Protein AF-A0A2R7Y9F4-F1 (afdb_monomer_lite)

Foldseek 3Di:
DAVVVCVVAFDKDFDPDWDWDADPVGDIFIFGIWTWDWDADPNATAIDIGTHDNPDPDPGDQDPQNCVQQVWDQPPVVRDIDCVVGPSHGDDD

Radius of gyration: 14.46 Å; chains: 1; bounding box: 32×30×32 Å

Secondary structure (DSSP, 8-state):
--HHHHHHHS--EEEEEEEEEE-TTS-EEEEEEEEEEEEEETTEEEEEEEE--TT-SSS----HHHHHHTT-EEETTTTEEE-TT--SS----

Organism: NCBI:txid1980982

Sequence (93 aa):
MRSDVAKEISTPKELIIQREFTVVDGHKVVCKHFCDLIVEIEGKRIGIEAFLVDELPVPLIFGALDMEAYMIKLDLAKRKLDLSEFTGYMLAL

pLDDT: mean 92.85, std 5.35, range [54.81, 96.62]

Structure (mmCIF, N/CA/C/O backbone):
data_AF-A0A2R7Y9F4-F1
#
_entry.id   AF-A0A2R7Y9F4-F1
#
loop_
_atom_site.group_PDB
_atom_site.id
_atom_site.type_symbol
_atom_site.label_atom_id
_atom_site.label_alt_id
_atom_site.label_comp_id
_atom_site.label_asym_id
_atom_site.label_entity_id
_atom_site.label_seq_id
_atom_site.pdbx_PDB_ins_code
_atom_site.Cartn_x
_atom_site.Cartn_y
_atom_site.Cartn_z
_atom_site.occupancy
_atom_site.B_iso_or_equiv
_atom_site.auth_seq_id
_atom_site.auth_comp_id
_atom_site.auth_asym_id
_atom_site.auth_atom_id
_atom_site.pdbx_PDB_model_num
ATOM 1 N N . MET A 1 1 ? 1.441 0.209 -7.371 1.00 94.38 1 MET A N 1
ATOM 2 C CA . MET A 1 1 ? 0.356 1.121 -7.791 1.00 94.38 1 MET A CA 1
ATOM 3 C C . MET A 1 1 ? 0.293 1.144 -9.310 1.00 94.38 1 MET A C 1
ATOM 5 O O . MET A 1 1 ? 1.344 1.041 -9.927 1.00 94.38 1 MET A O 1
ATOM 9 N N . ARG A 1 2 ? -0.891 1.260 -9.919 1.00 96.06 2 ARG A N 1
ATOM 10 C CA . ARG A 1 2 ? -1.014 1.430 -11.378 1.00 96.06 2 ARG A CA 1
ATOM 11 C C . ARG A 1 2 ? -0.534 2.819 -11.804 1.00 96.06 2 ARG A C 1
ATOM 13 O O . ARG A 1 2 ? -0.822 3.802 -11.117 1.00 96.06 2 ARG A O 1
ATOM 20 N N . SER A 1 3 ? 0.194 2.917 -12.919 1.00 94.50 3 SER A N 1
ATOM 21 C CA . SER A 1 3 ? 0.809 4.192 -13.322 1.00 94.50 3 SER A CA 1
ATOM 22 C C . SER A 1 3 ? -0.198 5.245 -13.779 1.00 94.50 3 SER A C 1
ATOM 24 O O . SER A 1 3 ? 0.085 6.433 -13.652 1.00 94.50 3 SER A O 1
ATOM 26 N N . ASP A 1 4 ? -1.345 4.842 -14.330 1.00 95.19 4 ASP A N 1
ATOM 27 C CA . ASP A 1 4 ? -2.422 5.761 -14.721 1.00 95.19 4 ASP A CA 1
ATOM 28 C C . ASP A 1 4 ? -2.961 6.517 -13.503 1.00 95.19 4 ASP A C 1
ATOM 30 O O . ASP A 1 4 ? -2.965 7.743 -13.502 1.00 95.19 4 ASP A O 1
ATOM 34 N N . VAL A 1 5 ? -3.271 5.798 -12.422 1.00 95.75 5 VAL A N 1
ATOM 35 C CA . VAL A 1 5 ? -3.727 6.395 -11.159 1.00 95.75 5 VAL A CA 1
ATOM 36 C C . VAL A 1 5 ? -2.617 7.229 -10.514 1.00 95.75 5 VAL A C 1
ATOM 38 O O . VAL A 1 5 ? -2.869 8.313 -9.995 1.00 95.75 5 VAL A O 1
ATOM 41 N N . ALA A 1 6 ? -1.364 6.760 -10.564 1.00 94.94 6 ALA A N 1
ATOM 42 C CA . ALA A 1 6 ? -0.237 7.471 -9.957 1.00 94.94 6 ALA A CA 1
ATOM 43 C C . ALA A 1 6 ? -0.048 8.878 -10.534 1.00 94.94 6 ALA A C 1
ATOM 45 O O . ALA A 1 6 ? 0.243 9.803 -9.778 1.00 94.94 6 ALA A O 1
ATOM 46 N N . LYS A 1 7 ? -0.249 9.044 -11.846 1.00 93.94 7 LYS A N 1
ATOM 47 C CA . LYS A 1 7 ? -0.119 10.330 -12.550 1.00 93.94 7 LYS A CA 1
ATOM 48 C C . LYS A 1 7 ? -1.211 11.338 -12.191 1.00 93.94 7 LYS A C 1
ATOM 50 O O . LYS A 1 7 ? -1.006 12.530 -12.393 1.00 93.94 7 LYS A O 1
ATOM 55 N N . GLU A 1 8 ? -2.352 10.881 -11.682 1.00 95.12 8 GLU A N 1
ATOM 56 C CA . GLU A 1 8 ? -3.454 11.760 -11.274 1.00 95.12 8 GLU A CA 1
ATOM 57 C C . GLU A 1 8 ? -3.229 12.363 -9.884 1.00 95.12 8 GLU A C 1
ATOM 59 O O . GLU A 1 8 ? -3.696 13.467 -9.610 1.00 95.12 8 GLU A O 1
ATOM 64 N N . ILE A 1 9 ? -2.514 11.649 -9.006 1.00 93.00 9 ILE A N 1
ATOM 65 C CA . ILE A 1 9 ? -2.414 12.002 -7.581 1.00 93.00 9 ILE A CA 1
ATOM 66 C C . ILE A 1 9 ? -0.987 12.279 -7.093 1.00 93.00 9 ILE A C 1
ATOM 68 O O . ILE A 1 9 ? -0.802 12.688 -5.949 1.00 93.00 9 ILE A O 1
ATOM 72 N N . SER A 1 10 ? 0.031 12.031 -7.920 1.00 93.25 10 SER A N 1
ATOM 73 C CA . SER A 1 10 ? 1.442 12.149 -7.538 1.00 93.25 10 SER A CA 1
ATOM 74 C C . SER A 1 10 ? 2.351 12.403 -8.745 1.00 93.25 10 SER A C 1
ATOM 76 O O . SER A 1 10 ? 1.923 12.327 -9.897 1.00 93.25 10 SER A O 1
ATOM 78 N N . THR A 1 11 ? 3.635 12.650 -8.476 1.00 93.56 11 THR A N 1
ATOM 79 C CA . THR A 1 11 ? 4.682 12.729 -9.503 1.00 93.56 11 THR A CA 1
ATOM 80 C C . THR A 1 11 ? 5.567 11.481 -9.430 1.00 93.56 11 THR A C 1
ATOM 82 O O . THR A 1 11 ? 6.334 11.352 -8.471 1.00 93.56 11 THR A O 1
ATOM 85 N N . PRO A 1 12 ? 5.500 10.568 -10.418 1.00 95.44 12 PRO A N 1
ATOM 86 C CA . PRO A 1 12 ? 6.402 9.424 -10.500 1.00 95.44 12 PRO A CA 1
ATOM 87 C C . PRO A 1 12 ? 7.877 9.838 -10.548 1.00 95.44 12 PRO A C 1
ATOM 89 O O . PRO A 1 12 ? 8.249 10.784 -11.242 1.00 95.44 12 PRO A O 1
ATOM 92 N N . LYS A 1 13 ? 8.721 9.086 -9.845 1.00 95.62 13 LYS A N 1
ATOM 93 C CA . LYS A 1 13 ? 10.178 9.221 -9.803 1.00 95.62 13 LYS A CA 1
ATOM 94 C C . LYS A 1 13 ? 10.823 7.993 -10.424 1.00 95.62 13 LYS A C 1
ATOM 96 O O . LYS A 1 13 ? 10.369 6.875 -10.194 1.00 95.62 13 LYS A O 1
ATOM 101 N N . GLU A 1 14 ? 11.882 8.195 -11.195 1.00 96.12 14 GLU A N 1
ATOM 102 C CA . GLU A 1 14 ? 12.670 7.101 -11.762 1.00 96.12 14 GLU A CA 1
ATOM 103 C C . GLU A 1 14 ? 13.618 6.511 -10.706 1.00 96.12 14 GLU A C 1
ATOM 105 O O . GLU A 1 14 ? 14.224 7.231 -9.910 1.00 96.12 14 GLU A O 1
ATOM 110 N N . LEU A 1 15 ? 13.731 5.184 -10.680 1.00 93.50 15 LEU A N 1
ATOM 111 C CA . LEU A 1 15 ? 14.650 4.467 -9.804 1.00 93.50 15 LEU A CA 1
ATOM 112 C C . LEU A 1 15 ? 16.062 4.486 -10.393 1.00 93.50 15 LEU A C 1
ATOM 114 O O . LEU A 1 15 ? 16.264 4.095 -11.540 1.00 93.50 15 LEU A O 1
ATOM 118 N N . ILE A 1 16 ? 17.058 4.818 -9.566 1.00 92.00 16 ILE A N 1
ATOM 119 C CA . ILE A 1 16 ? 18.484 4.729 -9.941 1.00 92.00 16 ILE A CA 1
ATOM 120 C C . ILE A 1 16 ? 18.858 3.286 -10.317 1.00 92.00 16 ILE A C 1
ATOM 122 O O . ILE A 1 16 ? 19.636 3.052 -11.239 1.00 92.00 16 ILE A O 1
ATOM 126 N N . ILE A 1 17 ? 18.292 2.313 -9.598 1.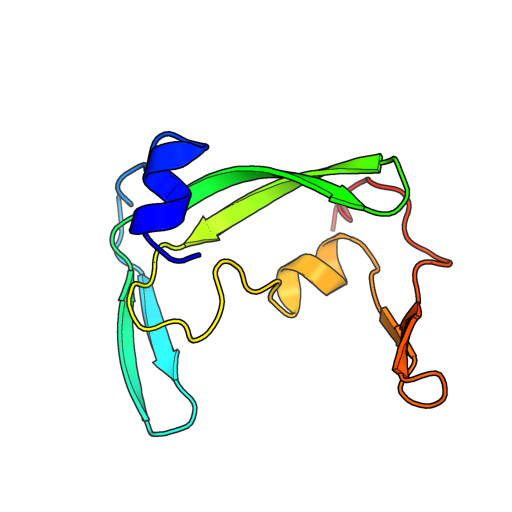00 93.19 17 ILE A N 1
ATOM 127 C CA . ILE A 1 17 ? 18.452 0.883 -9.864 1.00 93.19 17 ILE A CA 1
ATOM 128 C C . ILE A 1 17 ? 17.059 0.283 -10.012 1.00 93.19 17 ILE A C 1
ATOM 130 O O . ILE A 1 17 ? 16.283 0.274 -9.054 1.00 93.19 17 ILE A O 1
ATOM 134 N N . GLN A 1 18 ? 16.761 -0.236 -11.202 1.00 93.50 18 GLN A N 1
ATOM 135 C CA . GLN A 1 18 ? 15.489 -0.899 -11.485 1.00 93.50 18 GLN A CA 1
ATOM 136 C C . GLN A 1 18 ? 15.269 -2.077 -10.530 1.00 93.50 18 GLN A C 1
ATOM 138 O O . GLN A 1 18 ? 16.211 -2.759 -10.114 1.00 93.50 18 GLN A O 1
ATOM 143 N N . ARG A 1 19 ? 14.009 -2.306 -10.166 1.00 92.44 19 ARG A N 1
ATOM 144 C CA . ARG A 1 19 ? 13.617 -3.415 -9.296 1.00 92.44 19 ARG A CA 1
ATOM 145 C C . ARG A 1 19 ? 12.897 -4.461 -10.121 1.00 92.44 19 ARG A C 1
ATOM 147 O O . ARG A 1 19 ? 11.954 -4.140 -10.834 1.00 92.44 19 ARG A O 1
ATOM 154 N N . GLU A 1 20 ? 13.346 -5.702 -10.017 1.00 94.06 20 GLU A N 1
ATOM 155 C CA . GLU A 1 20 ? 12.661 -6.840 -10.616 1.00 94.06 20 GLU A CA 1
ATOM 156 C C . GLU A 1 20 ? 11.890 -7.585 -9.528 1.00 94.06 20 GLU A C 1
ATOM 158 O O . GLU A 1 20 ? 12.455 -7.986 -8.510 1.00 94.06 20 GLU A O 1
ATOM 163 N N . PHE A 1 21 ? 10.601 -7.787 -9.765 1.00 89.69 21 PHE A N 1
ATOM 164 C CA . PHE A 1 21 ? 9.722 -8.585 -8.927 1.00 89.69 21 PHE A CA 1
ATOM 165 C C . PHE A 1 21 ? 9.328 -9.852 -9.675 1.00 89.69 21 PHE A C 1
ATOM 167 O O . PHE A 1 21 ? 9.174 -9.853 -10.895 1.00 89.69 21 PHE A O 1
ATOM 174 N N . THR A 1 22 ? 9.159 -10.943 -8.936 1.00 93.00 22 THR A N 1
ATO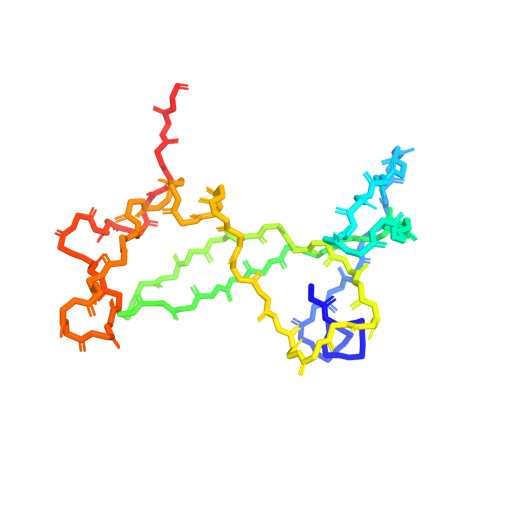M 175 C CA . THR A 1 22 ? 8.629 -12.196 -9.485 1.00 93.00 22 THR A CA 1
ATOM 176 C C . THR A 1 22 ? 7.215 -12.363 -8.965 1.00 93.00 22 THR A C 1
ATOM 178 O O . THR A 1 22 ? 7.015 -12.398 -7.751 1.00 93.00 22 THR A O 1
ATOM 181 N N . VAL A 1 23 ? 6.240 -12.420 -9.866 1.00 89.88 23 VAL A N 1
ATOM 182 C CA . VAL A 1 23 ? 4.850 -12.710 -9.500 1.00 89.88 23 VAL A CA 1
ATOM 183 C C . VAL A 1 23 ? 4.650 -14.218 -9.320 1.00 89.88 23 VAL A C 1
ATOM 185 O O . VAL A 1 23 ? 5.496 -15.026 -9.703 1.00 89.88 23 VAL A O 1
ATOM 188 N N . VAL A 1 24 ? 3.542 -14.605 -8.684 1.00 90.50 24 VAL A N 1
ATOM 189 C CA . VAL A 1 24 ? 3.294 -15.986 -8.225 1.00 90.50 24 VAL A CA 1
ATOM 190 C C . VAL A 1 24 ? 3.302 -17.033 -9.344 1.00 90.50 24 VAL A C 1
ATOM 192 O O . VAL A 1 24 ? 3.638 -18.187 -9.103 1.00 90.50 24 VAL A O 1
ATOM 195 N N . ASP A 1 25 ? 2.960 -16.637 -10.567 1.00 91.75 25 ASP A N 1
ATOM 196 C CA . ASP A 1 25 ? 2.947 -17.503 -11.749 1.00 91.75 25 ASP A CA 1
ATOM 197 C C . ASP A 1 25 ? 4.311 -17.573 -12.468 1.00 91.75 25 ASP A C 1
ATOM 199 O O . ASP A 1 25 ? 4.437 -18.218 -13.506 1.00 91.75 25 ASP A O 1
ATOM 203 N N . GLY A 1 26 ? 5.344 -16.940 -11.902 1.00 93.19 26 GLY A N 1
ATOM 204 C CA . GLY A 1 26 ? 6.715 -16.959 -12.402 1.00 93.19 26 GLY A CA 1
ATOM 205 C C . GLY A 1 26 ? 7.061 -15.828 -13.370 1.00 93.19 26 GLY A C 1
ATOM 206 O O . GLY A 1 26 ? 8.240 -15.678 -13.703 1.00 93.19 26 GLY A O 1
ATOM 207 N N . HIS A 1 27 ? 6.097 -15.003 -13.797 1.00 93.38 27 HIS A N 1
ATOM 208 C CA . HIS A 1 27 ? 6.411 -13.843 -14.630 1.00 93.38 27 HIS A CA 1
ATOM 209 C C . HIS A 1 27 ? 7.256 -12.813 -13.865 1.00 93.38 27 HIS A C 1
ATOM 211 O O . HIS A 1 27 ? 7.188 -12.674 -12.638 1.00 93.38 27 HIS A O 1
ATOM 217 N N . LYS A 1 28 ? 8.081 -12.078 -14.613 1.00 94.25 28 LYS A N 1
ATOM 218 C CA . LYS A 1 28 ? 8.931 -11.010 -14.089 1.00 94.25 28 LYS A CA 1
ATOM 219 C C . LYS A 1 28 ? 8.312 -9.658 -14.393 1.00 94.25 28 LYS A C 1
ATOM 221 O O . LYS A 1 28 ? 7.943 -9.387 -15.532 1.00 94.25 28 LYS A O 1
ATOM 226 N N . VAL A 1 29 ? 8.253 -8.805 -13.381 1.00 92.62 29 VAL A N 1
ATOM 227 C CA . VAL A 1 29 ? 7.801 -7.419 -13.491 1.00 92.62 29 VAL A CA 1
ATOM 228 C C . VAL A 1 29 ? 8.987 -6.517 -13.192 1.00 92.62 29 VAL A C 1
ATOM 230 O O . VAL A 1 29 ? 9.565 -6.586 -12.108 1.00 92.62 29 VAL A O 1
ATOM 233 N N . VAL A 1 30 ? 9.358 -5.671 -14.152 1.00 93.50 30 VAL A N 1
ATOM 234 C CA . VAL A 1 30 ? 10.446 -4.702 -13.986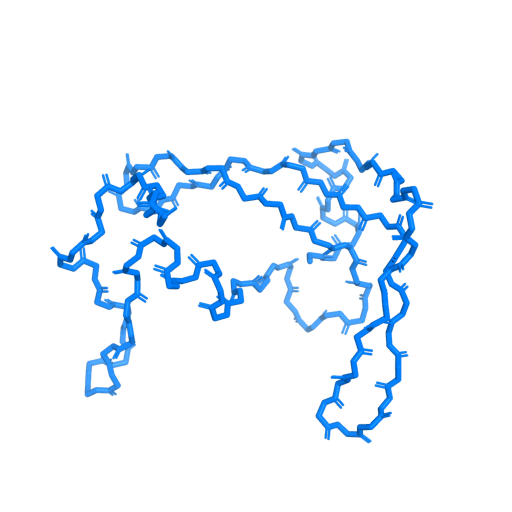 1.00 93.50 30 VAL A CA 1
ATOM 235 C C . VAL A 1 30 ? 9.855 -3.339 -13.658 1.00 93.50 30 VAL A C 1
ATOM 237 O O . VAL A 1 30 ? 9.280 -2.669 -14.515 1.00 93.50 30 VAL A O 1
ATOM 240 N N . CYS A 1 31 ? 10.053 -2.898 -12.423 1.00 94.19 31 C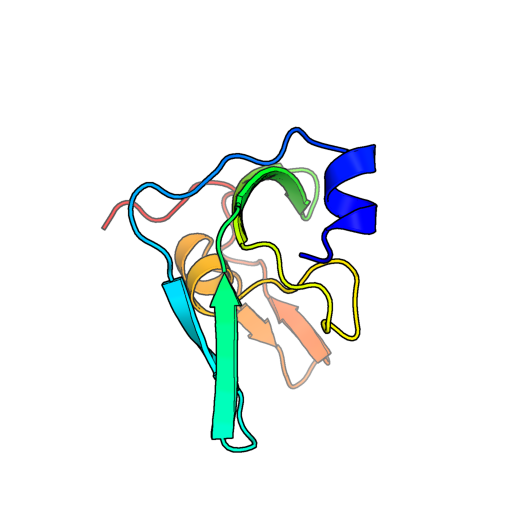YS A N 1
ATOM 241 C CA . CYS A 1 31 ? 9.664 -1.576 -11.963 1.00 94.19 31 CYS A CA 1
ATOM 242 C C . CYS A 1 31 ? 10.798 -0.584 -12.196 1.00 94.19 31 CYS A C 1
ATOM 244 O O . CYS A 1 31 ? 11.912 -0.736 -11.684 1.00 94.19 31 CYS A O 1
ATOM 246 N N . LYS A 1 32 ? 10.480 0.469 -12.948 1.00 95.62 32 LYS A N 1
ATOM 247 C CA . LYS A 1 32 ? 11.393 1.584 -13.237 1.00 95.62 32 LYS A CA 1
ATOM 248 C C . LYS A 1 32 ? 11.068 2.837 -12.438 1.00 95.62 32 LYS A C 1
ATOM 250 O O . LYS A 1 32 ? 11.932 3.688 -12.280 1.00 95.62 32 LYS A O 1
ATOM 255 N N . HIS A 1 33 ? 9.839 2.938 -11.941 1.00 96.44 33 HIS A N 1
ATOM 256 C CA . HIS A 1 33 ? 9.348 4.126 -11.265 1.00 96.44 33 HIS A CA 1
ATOM 257 C C . HIS A 1 33 ? 8.702 3.784 -9.928 1.00 96.44 33 HIS A C 1
ATOM 259 O O . HIS A 1 33 ? 8.192 2.677 -9.729 1.00 96.44 33 HIS A O 1
ATOM 265 N N . PHE A 1 34 ? 8.684 4.770 -9.045 1.00 96.06 34 PHE A N 1
ATOM 266 C CA . PHE A 1 34 ? 7.928 4.758 -7.801 1.00 96.06 34 PHE A CA 1
ATOM 267 C C . PHE A 1 34 ? 7.336 6.142 -7.536 1.00 96.06 34 PHE A C 1
ATOM 269 O O . PHE A 1 34 ? 7.715 7.119 -8.183 1.00 96.06 34 PHE A O 1
ATOM 276 N N . CYS A 1 35 ? 6.410 6.244 -6.594 1.00 95.38 35 CYS A N 1
ATOM 277 C CA . CYS A 1 35 ? 5.962 7.526 -6.068 1.00 95.38 35 CYS A CA 1
ATOM 278 C C . CYS A 1 35 ? 5.857 7.487 -4.546 1.00 95.38 35 CYS A C 1
ATOM 280 O O . CYS A 1 35 ? 5.551 6.448 -3.961 1.00 95.38 35 CYS A O 1
ATOM 282 N N . ASP A 1 36 ? 6.086 8.644 -3.930 1.00 94.19 36 ASP A N 1
ATOM 283 C CA . ASP A 1 36 ? 5.786 8.855 -2.519 1.00 94.19 36 ASP A CA 1
ATOM 284 C C . ASP A 1 36 ? 4.320 9.259 -2.402 1.00 94.19 36 ASP A C 1
ATOM 286 O O . ASP A 1 36 ? 3.869 10.199 -3.066 1.00 94.19 36 ASP A O 1
ATOM 290 N N . LEU A 1 37 ? 3.576 8.558 -1.556 1.00 93.62 37 LEU A N 1
ATOM 291 C CA . LEU A 1 37 ? 2.158 8.803 -1.335 1.00 93.62 37 LEU A CA 1
ATOM 292 C C . LEU A 1 37 ? 1.897 9.070 0.137 1.00 93.62 37 LEU A C 1
ATOM 294 O O . LEU A 1 37 ? 2.493 8.440 1.005 1.00 93.62 37 LEU A O 1
ATOM 298 N N . ILE A 1 38 ? 0.944 9.958 0.409 1.00 92.88 38 ILE A N 1
ATOM 299 C CA . ILE A 1 38 ? 0.325 10.071 1.727 1.00 92.88 38 ILE A CA 1
ATOM 300 C C . ILE A 1 38 ? -1.023 9.364 1.652 1.00 92.88 38 ILE A C 1
ATOM 302 O O . ILE A 1 38 ? -1.885 9.758 0.867 1.00 92.88 38 ILE A O 1
ATOM 306 N N . VAL A 1 39 ? -1.210 8.338 2.475 1.00 92.81 39 VAL A N 1
ATOM 307 C CA . VAL A 1 39 ? -2.465 7.588 2.581 1.00 92.81 39 VAL A CA 1
ATOM 308 C C . VAL A 1 39 ? -3.074 7.776 3.963 1.00 92.81 39 VAL A C 1
ATOM 310 O O . VAL A 1 39 ? -2.361 7.896 4.959 1.00 92.81 39 VAL A O 1
ATOM 313 N N . GLU A 1 40 ? -4.403 7.835 4.019 1.00 94.44 40 GLU A N 1
ATOM 314 C CA . GLU A 1 40 ? -5.147 7.952 5.271 1.00 94.44 40 GLU A CA 1
ATOM 315 C C . GLU A 1 40 ? -5.743 6.596 5.664 1.00 94.44 40 GLU A C 1
ATOM 317 O O . GLU A 1 40 ? -6.463 5.978 4.881 1.00 94.44 40 GLU A O 1
ATOM 322 N N . ILE A 1 41 ? -5.443 6.140 6.881 1.00 93.06 41 ILE A N 1
ATOM 323 C CA . ILE A 1 41 ? -5.967 4.906 7.476 1.00 93.06 41 ILE A CA 1
ATOM 324 C C . ILE A 1 41 ? -6.483 5.259 8.872 1.00 93.06 41 ILE A C 1
ATOM 326 O O . ILE A 1 41 ? -5.730 5.807 9.674 1.00 93.06 41 ILE A O 1
ATOM 330 N N . GLU A 1 42 ? -7.762 4.988 9.158 1.00 92.19 42 GLU A N 1
ATOM 331 C CA . GLU A 1 42 ? -8.415 5.316 10.446 1.00 92.19 42 GLU A CA 1
ATOM 332 C C . GLU A 1 42 ? -8.122 6.756 10.931 1.00 92.19 42 GLU A C 1
ATOM 334 O O . GLU A 1 42 ? -7.780 6.997 12.089 1.00 92.19 42 GLU A O 1
ATOM 339 N N . GLY A 1 43 ? -8.195 7.733 10.018 1.00 94.06 43 GLY A N 1
ATOM 340 C CA . GLY A 1 43 ? -7.965 9.152 10.316 1.00 94.06 43 GLY A CA 1
ATOM 341 C C . GLY A 1 43 ? -6.500 9.552 10.533 1.00 94.06 43 GLY A C 1
ATOM 342 O O . GLY A 1 43 ? -6.224 10.702 10.878 1.00 94.06 43 GLY A O 1
ATOM 343 N N . LYS A 1 44 ? -5.542 8.640 10.328 1.00 94.44 44 LYS A N 1
ATOM 344 C CA . LYS A 1 44 ? -4.102 8.922 10.415 1.00 94.44 44 LYS A CA 1
ATOM 345 C C . LYS A 1 44 ? -3.469 8.928 9.037 1.00 94.44 44 LYS A C 1
ATOM 347 O O . LYS A 1 44 ? -3.736 8.048 8.225 1.00 94.44 44 LYS A O 1
ATOM 352 N N . ARG A 1 45 ? -2.585 9.895 8.797 1.00 94.94 45 ARG A N 1
ATOM 353 C CA . ARG A 1 45 ? -1.844 10.034 7.539 1.00 94.94 45 ARG A CA 1
ATOM 354 C C . ARG A 1 45 ? -0.475 9.383 7.658 1.00 94.94 45 A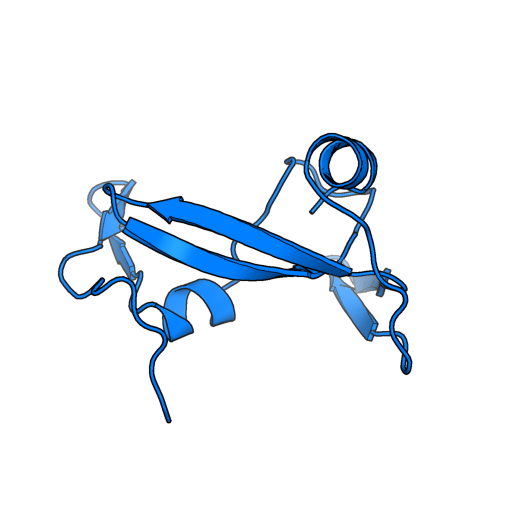RG A C 1
ATOM 356 O O . ARG A 1 45 ? 0.294 9.763 8.536 1.00 94.94 45 ARG A O 1
ATOM 363 N N . ILE A 1 46 ? -0.176 8.452 6.761 1.00 94.12 46 ILE A N 1
ATOM 364 C CA . ILE A 1 46 ? 1.114 7.759 6.684 1.00 94.12 46 ILE A CA 1
ATOM 365 C C . ILE A 1 46 ? 1.724 7.918 5.293 1.00 94.12 46 ILE A C 1
ATOM 367 O O . ILE A 1 46 ? 0.998 8.051 4.308 1.00 94.12 46 ILE A O 1
ATOM 371 N N . GLY A 1 47 ? 3.053 7.937 5.227 1.00 92.12 47 GLY A N 1
ATOM 372 C CA . GLY A 1 47 ? 3.799 7.991 3.973 1.00 92.12 47 GLY A CA 1
ATOM 373 C C . GLY A 1 47 ? 4.147 6.589 3.485 1.00 92.12 47 GLY A C 1
ATOM 374 O O . GLY A 1 47 ? 4.619 5.784 4.274 1.00 92.12 47 GLY A O 1
ATOM 375 N N . ILE A 1 48 ? 3.953 6.295 2.206 1.00 92.75 48 ILE A N 1
ATOM 376 C CA . ILE A 1 48 ? 4.399 5.034 1.600 1.00 92.75 48 ILE A CA 1
ATOM 377 C C . ILE A 1 48 ? 5.154 5.297 0.303 1.00 92.75 48 ILE A C 1
ATOM 379 O O . ILE A 1 48 ? 4.858 6.260 -0.407 1.00 92.75 48 ILE A O 1
ATOM 383 N N . GLU A 1 49 ? 6.081 4.404 -0.026 1.00 92.94 49 GLU A N 1
ATOM 384 C CA . GLU A 1 49 ? 6.737 4.360 -1.331 1.00 92.94 49 GLU A CA 1
ATOM 385 C C . GLU A 1 49 ? 6.066 3.282 -2.186 1.00 92.94 49 GLU A C 1
ATOM 387 O O . GLU A 1 49 ? 6.146 2.089 -1.899 1.00 92.94 49 GLU A O 1
ATOM 392 N N . ALA A 1 50 ? 5.388 3.688 -3.257 1.00 95.25 50 ALA A N 1
ATOM 393 C CA . ALA A 1 50 ? 4.660 2.767 -4.115 1.00 95.25 50 ALA A CA 1
ATOM 394 C C . ALA A 1 50 ? 5.375 2.576 -5.456 1.00 95.25 50 ALA A C 1
ATOM 396 O O . ALA A 1 50 ? 5.420 3.485 -6.285 1.00 95.25 50 ALA A O 1
ATOM 397 N N . PHE A 1 51 ? 5.874 1.365 -5.720 1.00 95.75 51 PHE A N 1
ATOM 398 C CA . PHE A 1 51 ? 6.371 0.997 -7.050 1.00 95.75 51 PHE A CA 1
ATOM 399 C C . PHE A 1 51 ? 5.246 1.007 -8.087 1.00 95.75 51 PHE A C 1
ATOM 401 O O . PHE A 1 51 ? 4.119 0.578 -7.803 1.00 95.75 51 PHE A O 1
ATOM 408 N N . LEU A 1 52 ? 5.555 1.468 -9.300 1.00 95.56 52 LEU A N 1
ATOM 409 C CA . LEU A 1 52 ? 4.592 1.528 -10.394 1.00 95.56 52 LEU A CA 1
ATOM 410 C C . LEU A 1 52 ? 4.609 0.243 -11.227 1.00 95.56 52 LEU A C 1
ATOM 412 O O . LEU A 1 52 ? 5.652 -0.140 -11.754 1.00 95.56 52 LEU A O 1
ATOM 416 N N . VAL A 1 53 ? 3.445 -0.402 -11.325 1.00 94.00 53 VAL A N 1
ATOM 417 C CA . VAL A 1 53 ? 3.197 -1.661 -12.046 1.00 94.00 53 VAL A CA 1
ATOM 418 C C . VAL A 1 53 ? 1.856 -1.534 -12.762 1.00 94.00 53 VAL A C 1
ATOM 420 O O . VAL A 1 53 ? 0.831 -1.330 -12.109 1.00 94.00 53 VAL A O 1
ATOM 423 N N . ASP A 1 54 ? 1.850 -1.637 -14.089 1.00 92.31 54 ASP A N 1
ATOM 424 C CA . ASP A 1 54 ? 0.664 -1.343 -14.903 1.00 92.31 54 ASP A CA 1
ATOM 425 C C . ASP A 1 54 ? -0.350 -2.492 -14.909 1.00 92.31 54 ASP A C 1
ATOM 427 O O . ASP A 1 54 ? -1.557 -2.255 -14.970 1.00 92.31 54 ASP A O 1
ATOM 431 N N . GLU A 1 55 ? 0.127 -3.726 -14.760 1.00 89.56 55 GLU A N 1
ATOM 432 C CA . GLU A 1 55 ? -0.665 -4.956 -14.820 1.00 89.56 55 GLU A CA 1
ATOM 433 C C . GLU A 1 55 ? -1.411 -5.281 -13.513 1.00 89.56 55 GLU A C 1
ATOM 435 O O . GLU A 1 55 ? -1.986 -6.362 -13.375 1.00 89.56 55 GLU A O 1
ATOM 440 N N . LEU A 1 56 ? -1.416 -4.378 -12.523 1.00 91.25 56 LEU A N 1
ATOM 441 C CA . LEU A 1 56 ? -2.114 -4.636 -11.262 1.00 91.25 56 LEU A CA 1
ATOM 442 C C . LEU A 1 56 ? -3.639 -4.705 -11.466 1.00 91.25 56 LEU A C 1
ATOM 444 O O . LEU A 1 56 ? -4.212 -3.842 -12.133 1.00 91.25 56 LEU A O 1
ATOM 448 N N . PRO A 1 57 ? -4.332 -5.652 -10.806 1.00 91.25 57 PRO A N 1
ATOM 449 C CA . PRO A 1 57 ? -5.789 -5.778 -10.896 1.00 91.25 57 PRO A CA 1
ATOM 450 C C . PRO A 1 57 ? -6.539 -4.687 -10.115 1.00 91.25 57 PRO A C 1
ATOM 452 O O . PRO A 1 57 ? -7.752 -4.544 -10.248 1.00 91.25 57 PRO A O 1
ATOM 455 N N . VAL A 1 58 ? -5.829 -3.937 -9.270 1.00 94.94 58 VAL A N 1
ATOM 456 C CA . VAL A 1 58 ? -6.360 -2.871 -8.416 1.00 94.94 58 VAL A CA 1
ATOM 457 C C . VAL A 1 58 ? -5.441 -1.645 -8.474 1.00 94.94 58 VAL A C 1
ATOM 459 O O . VAL A 1 58 ? -4.255 -1.794 -8.773 1.00 94.94 58 VAL A O 1
ATOM 462 N N . PRO A 1 59 ? -5.938 -0.432 -8.164 1.00 95.38 59 PRO A N 1
ATOM 463 C CA . PRO A 1 59 ? -5.136 0.795 -8.208 1.00 95.38 59 PRO A CA 1
ATOM 464 C C . PRO A 1 59 ? -3.861 0.751 -7.357 1.00 95.38 59 PRO A C 1
ATOM 466 O O . PRO A 1 59 ? -2.796 1.185 -7.799 1.00 95.38 59 PRO A O 1
ATOM 469 N N . LEU A 1 60 ? -3.958 0.213 -6.142 1.00 94.44 60 LEU A N 1
ATOM 470 C CA . LEU A 1 60 ? -2.887 0.168 -5.154 1.00 94.44 60 LEU A CA 1
ATOM 471 C C . LEU A 1 60 ? -2.967 -1.150 -4.379 1.00 94.44 60 LEU A C 1
ATOM 473 O O . LEU A 1 60 ? -4.056 -1.618 -4.056 1.00 94.44 60 LEU A O 1
ATOM 477 N N . ILE A 1 61 ? -1.806 -1.721 -4.075 1.00 93.06 61 ILE A N 1
ATOM 478 C CA . ILE A 1 61 ? -1.653 -2.868 -3.181 1.00 93.06 61 ILE A CA 1
ATOM 479 C C . ILE A 1 61 ? -0.762 -2.404 -2.033 1.00 93.06 61 ILE A C 1
ATOM 481 O O . ILE A 1 61 ? 0.308 -1.859 -2.295 1.00 93.06 61 ILE A O 1
ATOM 485 N N . PHE A 1 62 ? -1.210 -2.624 -0.798 1.00 92.06 62 PHE A N 1
ATOM 486 C CA . PHE A 1 62 ? -0.355 -2.561 0.385 1.00 92.06 62 PHE A CA 1
ATOM 487 C C . PHE A 1 62 ? 0.376 -3.896 0.511 1.00 92.06 62 PHE A C 1
ATOM 489 O O . PHE A 1 62 ? -0.267 -4.945 0.601 1.00 92.06 62 PHE A O 1
ATOM 496 N N . GLY A 1 63 ? 1.705 -3.868 0.453 1.00 91.19 63 GLY A N 1
ATOM 497 C CA . GLY A 1 63 ? 2.521 -5.062 0.606 1.00 91.19 63 GLY A CA 1
ATOM 498 C C . GLY A 1 63 ? 2.596 -5.517 2.061 1.00 91.19 63 GLY A C 1
ATOM 499 O O . GLY A 1 63 ? 2.292 -4.770 2.989 1.00 91.19 63 GLY A O 1
ATOM 500 N N . ALA A 1 64 ? 3.066 -6.747 2.272 1.00 92.31 64 ALA A N 1
ATOM 501 C CA . ALA A 1 64 ? 3.281 -7.271 3.621 1.00 92.31 64 ALA A CA 1
ATOM 502 C C . ALA A 1 64 ? 4.281 -6.420 4.427 1.00 92.31 64 ALA A C 1
ATOM 504 O O . ALA A 1 64 ? 4.071 -6.220 5.618 1.00 92.31 64 ALA A O 1
ATOM 505 N N . LEU A 1 65 ? 5.315 -5.874 3.772 1.00 91.06 65 LEU A N 1
ATOM 506 C CA . LEU A 1 65 ? 6.294 -4.991 4.415 1.00 91.06 65 LEU A CA 1
ATOM 507 C C . LEU A 1 65 ? 5.673 -3.662 4.850 1.00 91.06 65 LEU A C 1
ATOM 509 O O . LEU A 1 65 ? 5.947 -3.209 5.953 1.00 91.06 65 LEU A O 1
ATOM 513 N N . ASP A 1 66 ? 4.801 -3.067 4.032 1.00 91.44 66 ASP A N 1
ATOM 514 C CA . ASP A 1 66 ? 4.085 -1.845 4.417 1.00 91.44 66 ASP A CA 1
ATOM 515 C C . ASP A 1 66 ? 3.192 -2.112 5.635 1.00 91.44 66 ASP A C 1
ATOM 517 O O . ASP A 1 66 ? 3.152 -1.332 6.584 1.00 91.44 66 ASP A O 1
ATOM 521 N N . MET A 1 67 ? 2.484 -3.245 5.630 1.00 93.31 67 MET A N 1
ATOM 522 C CA . MET A 1 67 ? 1.632 -3.643 6.748 1.00 93.31 67 MET A CA 1
ATOM 523 C C . MET A 1 67 ? 2.441 -3.875 8.029 1.00 93.31 67 MET A C 1
ATOM 525 O O . MET A 1 67 ? 2.068 -3.364 9.082 1.00 93.31 67 MET A O 1
ATOM 529 N N . GLU A 1 68 ? 3.559 -4.595 7.938 1.00 93.38 68 GLU A N 1
ATOM 530 C CA . GLU A 1 68 ? 4.470 -4.837 9.059 1.00 93.38 68 GLU A CA 1
ATOM 531 C C . GLU A 1 68 ? 5.032 -3.527 9.612 1.00 93.38 68 GLU A C 1
ATOM 533 O O . GLU A 1 68 ? 4.927 -3.274 10.813 1.00 93.38 68 GLU A O 1
ATOM 538 N N . ALA A 1 69 ? 5.539 -2.660 8.733 1.00 93.25 69 ALA A N 1
ATOM 539 C CA . ALA A 1 69 ? 6.137 -1.382 9.095 1.00 93.25 69 ALA A CA 1
ATOM 540 C C . ALA A 1 69 ? 5.173 -0.485 9.887 1.00 93.25 69 ALA A C 1
ATOM 542 O O . ALA A 1 69 ? 5.615 0.298 10.723 1.00 93.25 69 ALA A O 1
ATOM 543 N N . TYR A 1 70 ? 3.863 -0.624 9.675 1.00 94.12 70 TYR A N 1
ATOM 544 C CA . TYR A 1 70 ? 2.830 0.131 10.384 1.00 94.12 70 TYR A CA 1
ATOM 545 C C . TYR A 1 70 ? 2.062 -0.675 11.442 1.00 94.12 70 TYR A C 1
ATOM 547 O O . TYR A 1 70 ? 1.095 -0.165 12.004 1.00 94.12 70 TYR A O 1
ATOM 555 N N . MET A 1 71 ? 2.471 -1.909 11.754 1.00 94.50 71 MET A N 1
ATOM 556 C CA . MET A 1 71 ? 1.755 -2.810 12.674 1.00 94.50 71 MET A CA 1
ATOM 557 C C . MET A 1 71 ? 0.283 -3.053 12.288 1.00 94.50 71 MET A C 1
ATOM 559 O O . MET A 1 71 ? -0.589 -3.219 13.141 1.00 94.50 71 MET A O 1
ATOM 563 N N . ILE A 1 72 ? -0.000 -3.085 10.987 1.00 94.94 72 ILE A N 1
ATOM 564 C CA . ILE A 1 72 ? -1.306 -3.442 10.433 1.00 94.94 72 ILE A CA 1
ATOM 565 C C . ILE A 1 72 ? -1.371 -4.966 10.324 1.00 94.94 72 ILE A C 1
ATOM 567 O O . ILE A 1 72 ? -0.549 -5.589 9.653 1.00 94.94 72 ILE A O 1
ATOM 571 N N . LYS A 1 73 ? -2.372 -5.580 10.954 1.00 95.31 73 LYS A N 1
ATOM 572 C CA . LYS A 1 73 ? -2.541 -7.040 10.987 1.00 95.31 73 LYS A CA 1
ATOM 573 C C . LYS A 1 73 ? -3.795 -7.470 10.228 1.00 95.31 73 LYS A C 1
ATOM 575 O O . LYS A 1 73 ? -4.692 -6.673 9.960 1.00 95.31 73 LYS A O 1
ATOM 580 N N . LEU A 1 74 ? -3.867 -8.752 9.878 1.00 95.25 74 LEU A N 1
ATOM 581 C CA . LEU A 1 74 ? -5.063 -9.364 9.295 1.00 95.25 74 LEU A CA 1
ATOM 582 C C . LEU A 1 74 ? -5.864 -10.085 10.384 1.00 95.25 74 LEU A C 1
ATOM 584 O O . LEU A 1 74 ? -5.397 -11.079 10.935 1.00 95.25 74 LEU A O 1
ATOM 588 N N . ASP A 1 75 ? -7.098 -9.649 10.638 1.00 96.19 75 ASP A N 1
ATOM 589 C CA . ASP A 1 75 ? -8.083 -10.431 11.391 1.00 96.19 75 ASP A CA 1
ATOM 590 C C . ASP A 1 75 ? -8.895 -11.280 10.404 1.00 96.19 75 ASP A C 1
ATOM 592 O O . ASP A 1 75 ? -9.914 -10.855 9.846 1.00 96.19 75 ASP A O 1
ATOM 596 N N . LEU A 1 76 ? -8.421 -12.507 10.170 1.00 95.44 76 LEU A N 1
ATOM 597 C CA . LEU A 1 76 ? -9.051 -13.445 9.236 1.00 95.44 76 LEU A CA 1
ATOM 598 C C . LEU A 1 76 ? -10.441 -13.898 9.702 1.00 95.44 76 LEU A C 1
ATOM 600 O O . LEU A 1 76 ? -11.303 -14.173 8.865 1.00 95.44 76 LEU A O 1
ATOM 604 N N . ALA A 1 77 ? -10.680 -13.945 11.016 1.00 96.62 77 ALA A N 1
ATOM 605 C CA . ALA A 1 77 ? -11.970 -14.343 11.570 1.00 96.62 77 ALA A CA 1
ATOM 606 C C . ALA A 1 77 ? -13.038 -13.282 11.282 1.00 96.62 77 ALA A C 1
ATOM 608 O O . ALA A 1 77 ? -14.155 -13.614 10.881 1.00 96.62 77 ALA A O 1
ATOM 609 N N . LYS A 1 78 ? -12.685 -11.999 11.426 1.00 95.88 78 LYS A N 1
ATOM 610 C CA . LYS A 1 78 ? -13.587 -10.876 11.132 1.00 95.88 78 LYS A CA 1
ATOM 611 C C . LYS A 1 78 ? -13.540 -10.412 9.677 1.00 95.88 78 LYS A C 1
ATOM 613 O O . LYS A 1 78 ? -14.367 -9.583 9.299 1.00 95.88 78 LYS A O 1
ATOM 618 N N . ARG A 1 79 ? -12.608 -10.937 8.869 1.00 94.75 79 ARG A N 1
ATOM 619 C CA . ARG A 1 79 ? -12.325 -10.505 7.486 1.00 94.75 79 ARG A CA 1
ATOM 620 C C . ARG A 1 79 ? -12.061 -9.000 7.399 1.00 94.75 79 ARG A C 1
ATOM 622 O O . ARG A 1 79 ? -12.597 -8.312 6.531 1.00 94.75 79 ARG A O 1
ATOM 629 N N . LYS A 1 80 ? -11.275 -8.484 8.342 1.00 94.88 80 LYS A N 1
ATOM 630 C CA . LYS A 1 80 ? -10.930 -7.063 8.452 1.00 94.88 80 LYS A CA 1
ATOM 631 C C . LYS A 1 80 ? -9.453 -6.900 8.782 1.00 94.88 80 LYS A C 1
ATOM 633 O O . LYS A 1 80 ? -8.787 -7.854 9.175 1.00 94.88 80 LYS A O 1
ATOM 638 N N . LEU A 1 81 ? -8.958 -5.679 8.627 1.00 94.38 81 LEU A N 1
ATOM 639 C CA . LEU A 1 81 ? -7.676 -5.302 9.203 1.00 94.38 81 LEU A CA 1
ATOM 640 C C . LEU A 1 81 ? -7.833 -5.159 10.720 1.00 94.38 81 LEU A C 1
ATOM 642 O O . LEU A 1 81 ? -8.829 -4.608 11.194 1.00 94.38 81 LEU A O 1
ATOM 646 N N . ASP A 1 82 ? -6.854 -5.659 11.460 1.00 96.00 82 ASP A N 1
ATOM 647 C CA . ASP A 1 82 ? -6.659 -5.340 12.867 1.00 96.00 82 ASP A CA 1
ATOM 648 C C . ASP A 1 82 ? -5.646 -4.198 12.961 1.00 96.00 82 ASP A C 1
ATOM 650 O O . ASP A 1 82 ? -4.491 -4.317 12.547 1.00 96.00 82 ASP A O 1
ATOM 654 N N . LEU A 1 83 ? -6.137 -3.070 13.466 1.00 95.88 83 LEU A N 1
ATOM 655 C CA . LEU A 1 83 ? -5.415 -1.810 13.608 1.00 95.88 83 LEU A CA 1
ATOM 656 C C . LEU A 1 83 ? -5.207 -1.451 15.086 1.00 95.88 83 LEU A C 1
ATOM 658 O O . LEU A 1 83 ? -4.896 -0.308 15.403 1.00 95.88 83 LEU A O 1
ATOM 662 N N . SER A 1 84 ? -5.387 -2.405 16.006 1.00 95.38 84 SER A N 1
ATOM 663 C CA . SER A 1 84 ? -5.259 -2.178 17.453 1.00 95.38 84 SER A CA 1
ATOM 664 C C . SER A 1 84 ? -3.878 -1.661 17.873 1.00 95.38 84 SER A C 1
ATOM 666 O O . SER A 1 84 ? -3.778 -0.884 18.820 1.00 95.38 84 SER A O 1
ATOM 668 N N . GLU A 1 85 ? -2.831 -2.033 17.137 1.00 94.31 85 GLU A N 1
ATOM 669 C CA . GLU A 1 85 ? -1.452 -1.576 17.348 1.00 94.31 85 GLU A CA 1
ATOM 670 C C . GLU A 1 85 ? -1.031 -0.471 16.362 1.00 94.31 85 GLU A C 1
ATOM 672 O O . GLU A 1 85 ? 0.066 0.070 16.474 1.00 94.31 85 GLU A O 1
ATOM 677 N N . PHE A 1 86 ? -1.896 -0.067 15.426 1.00 95.38 86 PHE A N 1
ATOM 678 C CA . PHE A 1 86 ? -1.570 0.943 14.420 1.00 95.38 86 PHE A CA 1
ATOM 679 C C . PHE A 1 86 ? -1.463 2.350 15.034 1.00 95.38 86 PHE A C 1
ATOM 681 O O . PHE A 1 86 ? -2.442 3.019 15.397 1.00 95.38 86 PHE A O 1
ATOM 688 N N . THR A 1 87 ? -0.237 2.864 15.103 1.00 92.38 87 THR A N 1
ATOM 689 C CA . THR A 1 87 ? 0.027 4.192 15.674 1.00 92.38 87 THR A CA 1
ATOM 690 C C . THR A 1 87 ? 0.048 5.305 14.629 1.00 92.38 87 THR A C 1
ATOM 692 O O . THR A 1 87 ? -0.135 6.462 15.006 1.00 92.38 87 THR A O 1
ATOM 695 N N . GLY A 1 88 ? 0.173 4.975 13.340 1.00 91.56 88 GLY A N 1
ATOM 696 C CA . GLY A 1 88 ? 0.449 5.935 12.264 1.00 91.56 88 GLY A CA 1
ATOM 697 C C . GLY A 1 88 ? 1.936 6.271 12.112 1.00 91.56 88 GLY A C 1
ATOM 698 O O . GLY A 1 88 ? 2.306 7.037 11.228 1.00 91.56 88 GLY A O 1
ATOM 699 N N . TYR A 1 89 ? 2.796 5.691 12.947 1.00 89.25 89 TYR A N 1
ATOM 700 C CA . TYR A 1 89 ? 4.242 5.824 12.845 1.00 89.25 89 TYR A CA 1
ATOM 701 C C . TYR A 1 89 ? 4.836 4.516 12.344 1.00 89.25 89 TYR A C 1
ATOM 703 O O . TYR A 1 89 ? 4.380 3.437 12.721 1.00 89.25 89 TYR A O 1
ATOM 711 N N . MET A 1 90 ? 5.845 4.635 11.484 1.00 86.19 90 MET A N 1
ATOM 712 C CA . MET A 1 90 ? 6.605 3.484 11.021 1.00 86.19 90 MET A CA 1
ATOM 713 C C . MET A 1 90 ? 7.423 2.922 12.191 1.00 86.19 90 MET A C 1
ATOM 715 O O . MET A 1 90 ? 7.987 3.693 12.973 1.00 86.19 90 MET A O 1
ATOM 719 N N . LEU A 1 91 ? 7.495 1.598 12.313 1.00 81.44 91 LEU A N 1
ATOM 720 C CA . LEU A 1 91 ? 8.430 0.929 13.208 1.00 81.44 91 LEU A CA 1
ATOM 721 C C . LEU A 1 91 ? 9.856 1.342 12.824 1.00 81.44 91 LEU A C 1
ATOM 723 O O . LEU A 1 91 ? 10.334 1.019 11.739 1.00 81.44 91 LEU A O 1
ATOM 727 N N . ALA A 1 92 ? 10.530 2.068 13.713 1.00 66.31 92 ALA A N 1
ATOM 728 C CA . ALA A 1 92 ? 11.970 2.254 13.630 1.00 66.31 92 ALA A CA 1
ATOM 729 C C . ALA A 1 92 ? 12.624 0.994 14.216 1.00 66.31 92 ALA A C 1
ATOM 731 O O . ALA A 1 92 ? 12.597 0.805 15.433 1.00 66.31 92 ALA A O 1
ATOM 732 N N . LEU A 1 93 ? 13.118 0.113 13.342 1.00 54.81 93 LEU A N 1
ATOM 733 C CA . LEU A 1 93 ? 13.938 -1.047 13.709 1.0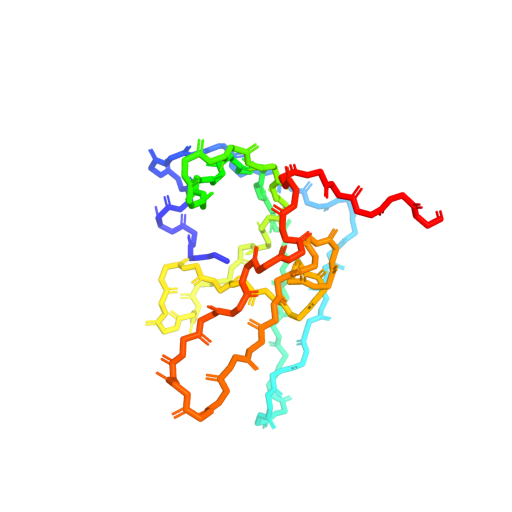0 54.81 93 LEU A CA 1
ATOM 734 C C . LEU A 1 93 ? 15.411 -0.651 13.837 1.00 54.81 93 LEU A C 1
ATOM 736 O O . LEU A 1 93 ? 15.886 0.130 12.980 1.00 54.81 93 LEU A O 1
#